Protein AF-A0A976FEZ0-F1 (afdb_monomer_lite)

pLDDT: mean 91.3, std 8.3, range [48.41, 97.5]

Sequence (82 aa):
MSLNTVQSLQGISGHPLRETVEVTPFGNFSYANTGPASQTFKLKLPLNKRSIVDGIMLELLSNHGNHEYTCIYRFRVHGQLA

Radius of gyration: 14.86 Å; chains: 1; bounding box: 41×22×40 Å

Foldseek 3Di:
DFDWWKKWKWFWAQDPPDRDIDIHTQGIDTHGPPDDPDDDDDGPDDQVPDDDGPDMDMDTPDHRPDPPDDDDDDDDDDHDDD

InterPro domains:
  IPR012919 SUN domain [PF07738] (22-80)
  IPR012919 SUN domain [PS51469] (1-82)
  IPR045119 SUN domain-containing protein 1-5 [PTHR12911] (22-79)

Secondary structure (DSSP, 8-state):
----EEEEEEEEEE-TTSS-EEEEEEEEEEE-TTS-SS-----SS-GGGSPP-SEEEEEE---SS-SS--------------

Structure (mmCIF, N/CA/C/O backbone):
data_AF-A0A976FEZ0-F1
#
_entry.id   AF-A0A976FEZ0-F1
#
loop_
_atom_site.group_PDB
_atom_site.id
_atom_site.type_symbol
_atom_site.label_atom_id
_atom_site.label_alt_id
_atom_site.label_comp_id
_atom_site.label_asym_id
_atom_site.label_entity_id
_atom_site.label_seq_id
_atom_site.pdbx_PDB_ins_code
_atom_site.Cartn_x
_atom_site.Cartn_y
_atom_site.Cartn_z
_atom_site.occupancy
_atom_site.B_iso_or_equiv
_atom_site.auth_seq_id
_atom_site.auth_comp_id
_atom_site.auth_asym_id
_atom_site.auth_atom_id
_atom_site.pdbx_PDB_model_num
ATOM 1 N N . MET A 1 1 ? 14.032 5.658 -17.527 1.00 48.41 1 MET A N 1
ATOM 2 C CA . MET A 1 1 ? 13.031 5.928 -16.470 1.00 48.41 1 MET A CA 1
ATOM 3 C C . MET A 1 1 ? 12.675 4.599 -15.832 1.00 48.41 1 MET A C 1
ATOM 5 O O . MET A 1 1 ? 12.354 3.685 -16.576 1.00 48.41 1 MET A O 1
ATOM 9 N N . SER A 1 2 ? 12.806 4.451 -14.511 1.00 54.28 2 SER A N 1
ATOM 10 C CA . SER A 1 2 ? 12.335 3.232 -13.840 1.00 54.28 2 SER A CA 1
ATOM 11 C C . SER A 1 2 ? 10.825 3.337 -13.637 1.00 54.28 2 SER A C 1
ATOM 13 O O . SER A 1 2 ? 10.360 4.305 -13.034 1.00 54.28 2 SER A O 1
ATOM 15 N N . LEU A 1 3 ? 10.063 2.387 -14.178 1.00 80.25 3 LEU A N 1
ATOM 16 C CA . LEU A 1 3 ? 8.626 2.282 -13.935 1.00 80.25 3 LEU A CA 1
ATOM 17 C C . LEU A 1 3 ? 8.456 1.611 -12.579 1.00 80.25 3 LEU A C 1
ATOM 19 O O . LEU A 1 3 ? 8.650 0.408 -12.490 1.00 80.25 3 LEU A O 1
ATOM 23 N N . ASN A 1 4 ? 8.175 2.362 -11.517 1.00 89.44 4 ASN A N 1
ATOM 24 C CA . ASN A 1 4 ? 7.859 1.772 -10.216 1.00 89.44 4 ASN A CA 1
ATOM 25 C C . ASN A 1 4 ? 6.398 1.302 -10.185 1.00 89.44 4 ASN A C 1
ATOM 27 O O . ASN A 1 4 ? 5.535 1.899 -10.829 1.00 89.44 4 ASN A O 1
ATOM 31 N N . THR A 1 5 ? 6.120 0.269 -9.390 1.00 91.19 5 THR A N 1
ATOM 32 C CA . THR A 1 5 ? 4.745 -0.150 -9.092 1.00 91.19 5 THR A CA 1
ATOM 33 C C . THR A 1 5 ? 4.160 0.864 -8.115 1.00 91.19 5 THR A C 1
ATOM 35 O O . THR A 1 5 ? 4.663 1.001 -6.999 1.00 91.19 5 THR A O 1
ATOM 38 N N . VAL A 1 6 ? 3.139 1.607 -8.532 1.00 95.44 6 VAL A N 1
ATOM 39 C CA . VAL A 1 6 ? 2.431 2.565 -7.680 1.00 95.44 6 VAL A CA 1
ATOM 40 C C . VAL A 1 6 ? 1.243 1.856 -7.052 1.00 95.44 6 VAL A C 1
ATOM 42 O O . VAL A 1 6 ? 0.470 1.190 -7.735 1.00 95.44 6 VAL A O 1
ATOM 45 N N . GLN A 1 7 ? 1.098 2.012 -5.745 1.00 96.00 7 GLN A N 1
ATOM 46 C CA . GLN A 1 7 ? 0.055 1.373 -4.955 1.00 96.00 7 GLN A CA 1
ATOM 47 C C . GLN A 1 7 ? -0.625 2.396 -4.044 1.00 96.00 7 GLN A C 1
ATOM 49 O O . GLN A 1 7 ? 0.052 3.216 -3.419 1.00 96.00 7 GLN A O 1
ATOM 54 N N . SER A 1 8 ? -1.951 2.347 -3.954 1.00 97.06 8 SER A N 1
ATOM 55 C CA . SER A 1 8 ? -2.747 3.119 -3.000 1.00 97.06 8 SER A CA 1
ATOM 56 C C . SER A 1 8 ? -3.205 2.227 -1.855 1.00 97.06 8 SER A C 1
ATOM 58 O O . SER A 1 8 ? -3.516 1.051 -2.049 1.00 97.06 8 SER A O 1
ATOM 60 N N . LEU A 1 9 ? -3.217 2.785 -0.648 1.00 96.38 9 LEU A N 1
ATOM 61 C CA . LEU A 1 9 ? -3.660 2.097 0.553 1.00 96.38 9 LEU A CA 1
ATOM 62 C C . LEU A 1 9 ? -4.846 2.827 1.170 1.00 96.38 9 LEU A C 1
ATOM 64 O O . LEU A 1 9 ? -4.775 4.032 1.434 1.00 96.38 9 LEU A O 1
ATOM 68 N N . GLN A 1 10 ? -5.902 2.075 1.459 1.00 95.62 10 GLN A N 1
ATOM 69 C CA . GLN A 1 10 ? -7.109 2.573 2.105 1.00 95.62 10 GLN A CA 1
ATOM 70 C C . GLN A 1 10 ? -7.484 1.664 3.279 1.00 95.62 10 GLN A C 1
ATOM 72 O O . GLN A 1 10 ? -7.334 0.444 3.212 1.00 95.62 10 GLN A O 1
ATOM 77 N N . GLY A 1 11 ? -7.931 2.269 4.372 1.00 94.62 11 GLY A N 1
ATOM 78 C CA . GLY A 1 11 ? -8.527 1.585 5.508 1.00 94.62 11 GLY A CA 1
ATOM 79 C C . GLY A 1 11 ? -10.040 1.531 5.368 1.00 94.62 11 GLY A C 1
ATOM 80 O O . GLY A 1 11 ? -10.644 2.474 4.861 1.00 94.62 11 GLY A O 1
ATOM 81 N N . ILE A 1 12 ? -10.628 0.428 5.805 1.00 94.69 12 ILE A N 1
ATOM 82 C CA . ILE A 1 12 ? -12.056 0.145 5.703 1.00 94.69 12 ILE A CA 1
ATOM 83 C C . ILE A 1 12 ? -12.594 -0.087 7.112 1.00 94.69 12 ILE A C 1
ATOM 85 O O . ILE A 1 12 ? -12.064 -0.942 7.820 1.00 94.69 12 ILE A O 1
ATOM 89 N N . SER A 1 13 ? -13.648 0.630 7.490 1.00 93.25 13 SER A N 1
ATOM 90 C CA . SER A 1 13 ? -14.347 0.439 8.765 1.00 93.25 13 SER A CA 1
ATOM 91 C C . SER A 1 13 ? -15.841 0.255 8.525 1.00 93.25 13 SER A C 1
ATOM 93 O O . SER A 1 13 ? -16.455 1.012 7.770 1.00 93.25 13 SER A O 1
ATOM 95 N N . GLY A 1 14 ? -16.439 -0.749 9.158 1.00 89.44 14 GLY A N 1
ATOM 96 C CA . GLY A 1 14 ? -17.887 -0.920 9.168 1.00 89.44 14 GLY A CA 1
ATOM 97 C C . GLY A 1 14 ? -18.533 0.109 10.089 1.00 89.44 14 GLY A C 1
ATOM 98 O O . GLY A 1 14 ? -18.086 0.311 11.219 1.00 89.44 14 GLY A O 1
ATOM 99 N N . HIS A 1 15 ? -19.605 0.762 9.639 1.00 82.69 15 HIS A N 1
ATOM 100 C CA . HIS A 1 15 ? -20.367 1.616 10.541 1.00 82.69 15 HIS A CA 1
ATOM 101 C C . HIS A 1 15 ? -21.160 0.730 11.525 1.00 82.69 15 HIS A C 1
ATOM 103 O O . HIS A 1 15 ? -21.942 -0.114 11.093 1.00 82.69 15 HIS A O 1
ATOM 109 N N . PRO A 1 16 ? -21.048 0.925 12.851 1.00 77.00 16 PRO A N 1
ATOM 110 C CA . PRO A 1 16 ? -21.583 -0.023 13.837 1.00 7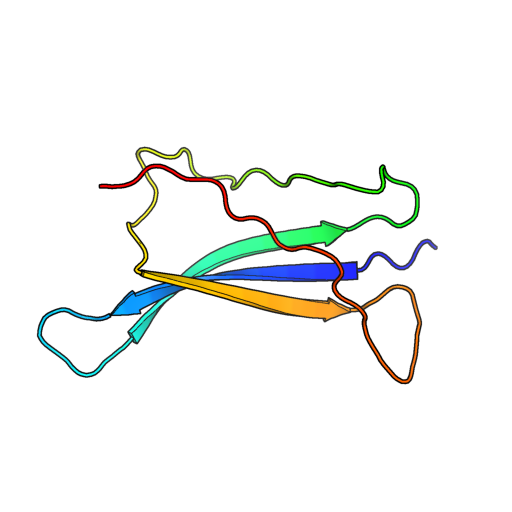7.00 16 PRO A CA 1
ATOM 111 C C . PRO A 1 16 ? -23.115 -0.156 13.824 1.00 77.00 16 PRO A C 1
ATOM 113 O O . PRO A 1 16 ? -23.659 -1.137 14.317 1.00 77.00 16 PRO A O 1
ATOM 116 N N . LEU A 1 17 ? -23.816 0.841 13.277 1.00 82.94 17 LEU A N 1
ATOM 117 C CA . LEU A 1 17 ? -25.285 0.910 13.255 1.00 82.94 17 LEU A CA 1
ATOM 118 C C . LEU A 1 17 ? -25.896 0.963 11.850 1.00 82.94 17 LEU A C 1
ATOM 120 O O . LEU A 1 17 ? -27.114 1.038 11.717 1.00 82.94 17 LEU A O 1
ATOM 124 N N . ARG A 1 18 ? -25.075 1.024 10.799 1.00 82.69 18 ARG A N 1
ATOM 125 C CA . ARG A 1 18 ? -25.546 1.210 9.420 1.00 82.69 18 ARG A CA 1
ATOM 126 C C . ARG A 1 18 ? -24.827 0.212 8.537 1.00 82.69 18 ARG A C 1
ATOM 128 O O . ARG A 1 18 ? -23.639 -0.012 8.727 1.00 82.69 18 ARG A O 1
ATOM 135 N N . GLU A 1 19 ? -25.514 -0.324 7.538 1.00 83.44 19 GLU A N 1
ATOM 136 C CA . GLU A 1 19 ? -24.904 -1.178 6.513 1.00 83.44 19 GLU A CA 1
ATOM 137 C C . GLU A 1 19 ? -24.119 -0.323 5.501 1.00 83.44 19 GLU A C 1
ATOM 139 O O . GLU A 1 19 ? -24.370 -0.306 4.300 1.00 83.44 19 GLU A O 1
ATOM 144 N N . THR A 1 20 ? -23.201 0.490 6.020 1.00 86.88 20 THR A N 1
ATOM 145 C CA . THR A 1 20 ? -22.363 1.414 5.264 1.00 86.88 20 THR A CA 1
ATOM 146 C C . THR A 1 20 ? -20.918 1.237 5.688 1.00 86.88 20 THR A C 1
ATOM 148 O O . THR A 1 20 ? -20.626 1.002 6.861 1.00 86.88 20 THR A O 1
ATOM 151 N N . VAL A 1 21 ? -20.018 1.399 4.728 1.00 90.50 21 VAL A N 1
ATOM 152 C CA . VAL A 1 21 ? -18.580 1.247 4.917 1.00 90.50 21 VAL A CA 1
ATOM 153 C C . VAL A 1 21 ? -17.913 2.616 4.828 1.00 90.50 21 VAL A C 1
ATOM 155 O O . VAL A 1 21 ? -18.118 3.341 3.855 1.00 90.50 21 VAL A O 1
ATOM 158 N N . GLU A 1 22 ? -17.108 2.964 5.827 1.00 92.12 22 GLU A N 1
ATOM 159 C CA . GLU A 1 22 ? -16.255 4.149 5.804 1.00 92.12 22 GLU A CA 1
ATOM 160 C C . GLU A 1 22 ? -14.873 3.801 5.248 1.00 92.12 22 GLU A C 1
ATOM 162 O O . GLU A 1 22 ? -14.257 2.805 5.632 1.00 92.12 22 GLU A O 1
ATOM 167 N N . VAL A 1 23 ? -14.377 4.645 4.341 1.00 93.19 23 VAL A N 1
ATOM 168 C CA . VAL A 1 23 ? -13.081 4.468 3.679 1.00 93.19 23 VAL A CA 1
ATOM 169 C C . VAL A 1 23 ? -12.151 5.610 4.069 1.00 93.19 23 VAL A C 1
ATOM 171 O O . VAL A 1 23 ? -12.445 6.780 3.830 1.00 93.19 23 VAL A O 1
ATOM 174 N N . THR A 1 24 ? -11.003 5.271 4.653 1.00 93.31 24 THR A N 1
ATOM 175 C CA . THR A 1 24 ? -9.979 6.231 5.083 1.00 93.31 24 T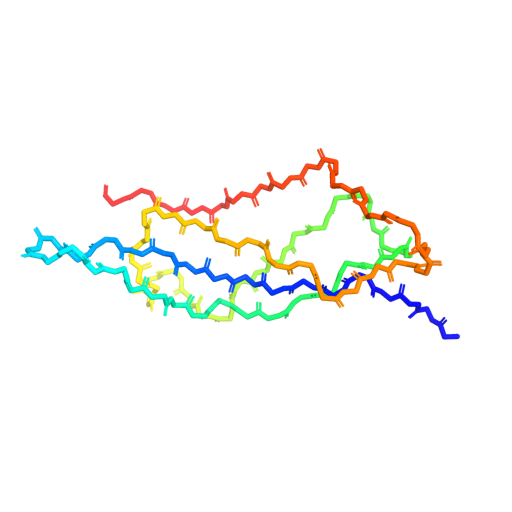HR A CA 1
ATOM 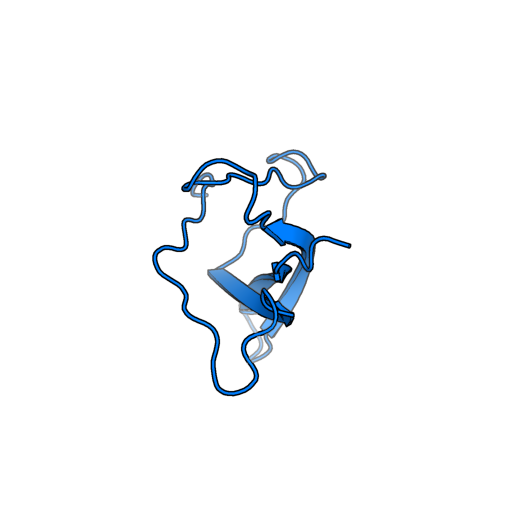176 C C . THR A 1 24 ? -8.729 6.108 4.208 1.00 93.31 24 THR A C 1
ATOM 178 O O . THR A 1 24 ? -8.107 5.045 4.185 1.00 93.31 24 THR A O 1
ATOM 181 N N . PRO A 1 25 ? -8.280 7.168 3.515 1.00 94.06 25 PRO A N 1
ATOM 182 C CA . PRO A 1 25 ? -7.061 7.110 2.714 1.00 94.06 25 PRO A CA 1
ATOM 183 C C . PRO A 1 25 ? -5.806 7.065 3.601 1.00 94.06 25 PRO A C 1
ATOM 185 O O . PRO A 1 25 ? -5.585 7.935 4.444 1.00 94.06 25 PRO A O 1
ATOM 188 N N . PHE A 1 26 ? -4.933 6.082 3.372 1.00 94.25 26 PHE A N 1
ATOM 189 C CA . PHE A 1 26 ? -3.632 5.959 4.046 1.00 94.25 26 PHE A CA 1
ATOM 190 C C . PHE A 1 26 ? -2.449 6.412 3.186 1.00 94.25 26 PHE A C 1
ATOM 192 O O . PHE A 1 26 ? -1.378 6.713 3.723 1.00 94.25 26 PHE A O 1
ATOM 199 N N . GLY A 1 27 ? -2.663 6.549 1.878 1.00 94.19 27 GLY A N 1
ATOM 200 C CA . GLY A 1 27 ? -1.758 7.226 0.955 1.00 94.19 27 GLY A CA 1
ATOM 201 C C . GLY A 1 27 ? -1.277 6.344 -0.189 1.00 94.19 27 GLY A C 1
ATOM 202 O O . GLY A 1 27 ? -1.618 5.167 -0.278 1.00 94.19 27 GLY A O 1
ATOM 203 N N . ASN A 1 28 ? -0.460 6.948 -1.053 1.00 96.38 28 ASN A N 1
ATOM 204 C CA . ASN A 1 28 ? 0.131 6.288 -2.209 1.00 96.38 28 ASN A CA 1
ATOM 205 C C . ASN A 1 28 ? 1.619 6.038 -1.969 1.00 96.38 28 ASN A C 1
ATOM 207 O O . ASN A 1 28 ? 2.332 6.898 -1.442 1.00 96.38 28 ASN A O 1
ATOM 211 N N . PHE A 1 29 ? 2.080 4.869 -2.391 1.00 96.62 29 PHE A N 1
ATOM 212 C CA . PHE A 1 29 ? 3.448 4.401 -2.238 1.00 96.62 29 PHE A CA 1
ATOM 213 C C . PHE A 1 29 ? 3.962 3.855 -3.566 1.00 96.62 29 PHE A C 1
ATOM 215 O O . PHE A 1 29 ? 3.178 3.456 -4.425 1.00 96.62 29 PHE A O 1
ATOM 222 N N . SER A 1 30 ? 5.282 3.817 -3.715 1.00 96.50 30 SER A N 1
ATOM 223 C CA . SER A 1 30 ? 5.932 3.277 -4.906 1.00 96.50 30 SER A CA 1
ATOM 224 C C . SER A 1 30 ? 6.880 2.162 -4.502 1.00 96.50 30 SER A C 1
ATOM 226 O O . SER A 1 30 ? 7.864 2.413 -3.807 1.00 96.50 30 SER A O 1
ATOM 228 N N . TYR A 1 31 ? 6.595 0.944 -4.952 1.00 96.50 31 TYR A N 1
ATOM 229 C CA . TYR A 1 31 ? 7.502 -0.188 -4.834 1.00 96.50 31 TYR A CA 1
ATOM 230 C C . TYR A 1 31 ? 8.538 -0.119 -5.957 1.00 96.50 31 TYR A C 1
ATOM 232 O O . TYR A 1 31 ? 8.197 -0.095 -7.145 1.00 96.50 31 TYR A O 1
ATOM 240 N N . ALA A 1 32 ? 9.811 -0.030 -5.575 1.00 95.94 32 ALA A N 1
ATOM 241 C CA . ALA A 1 32 ? 10.919 0.157 -6.504 1.00 95.94 32 ALA A CA 1
ATOM 242 C C . ALA A 1 32 ? 11.552 -1.183 -6.892 1.00 95.94 32 ALA A C 1
ATOM 244 O O . ALA A 1 32 ? 11.984 -1.930 -6.020 1.00 95.94 32 ALA A O 1
ATOM 245 N N . ASN A 1 33 ? 11.698 -1.467 -8.187 1.00 92.56 33 ASN A N 1
ATOM 246 C CA . ASN A 1 33 ? 12.390 -2.683 -8.647 1.00 92.56 33 ASN A CA 1
ATOM 247 C C . ASN A 1 33 ? 13.901 -2.669 -8.353 1.00 92.56 33 ASN A C 1
ATOM 249 O O . ASN A 1 33 ? 14.530 -3.720 -8.322 1.00 92.56 33 ASN A O 1
ATOM 253 N N . THR A 1 34 ? 14.477 -1.487 -8.128 1.00 94.06 34 THR A N 1
ATOM 254 C CA . THR A 1 34 ? 15.875 -1.298 -7.723 1.00 94.06 34 THR A CA 1
ATOM 255 C C . THR A 1 34 ? 16.074 -1.347 -6.207 1.00 94.06 34 THR A C 1
ATOM 257 O O . THR A 1 34 ? 17.209 -1.285 -5.740 1.00 94.06 34 THR A O 1
ATOM 260 N N . GLY A 1 35 ? 14.989 -1.415 -5.428 1.00 92.12 35 GLY A N 1
ATOM 261 C CA . GLY A 1 35 ? 15.041 -1.511 -3.973 1.00 92.12 35 GLY A CA 1
ATOM 262 C C . GLY A 1 35 ? 15.204 -2.952 -3.472 1.00 92.12 35 GLY A C 1
ATOM 263 O O . GLY A 1 35 ? 15.234 -3.899 -4.258 1.00 92.12 35 GLY A O 1
ATOM 264 N N . PRO A 1 36 ? 15.268 -3.150 -2.144 1.00 96.56 36 PRO A N 1
ATOM 265 C CA . PRO A 1 36 ? 15.233 -4.482 -1.548 1.00 96.56 36 PRO A CA 1
ATOM 266 C C . PRO A 1 36 ? 13.954 -5.244 -1.922 1.00 96.56 36 PRO A C 1
ATOM 268 O O . PRO A 1 36 ? 12.902 -4.638 -2.123 1.00 96.56 36 PRO A O 1
ATOM 271 N N . ALA A 1 37 ? 14.017 -6.579 -1.918 1.00 95.00 37 ALA A N 1
ATOM 272 C CA . ALA A 1 37 ? 12.867 -7.440 -2.228 1.00 95.00 37 ALA A CA 1
ATOM 273 C C . ALA A 1 37 ? 11.686 -7.285 -1.245 1.00 95.00 37 ALA A C 1
ATOM 275 O O . ALA A 1 37 ? 10.545 -7.583 -1.582 1.00 95.00 37 ALA A O 1
ATOM 276 N N . SER A 1 38 ? 11.948 -6.830 -0.016 1.00 97.06 38 SER A N 1
ATOM 277 C CA . SER A 1 38 ? 10.920 -6.490 0.969 1.00 97.06 38 SER A CA 1
ATOM 278 C C . SER A 1 38 ? 11.008 -5.003 1.282 1.00 97.06 38 SER A C 1
ATOM 280 O O . SER A 1 38 ? 12.009 -4.552 1.837 1.00 97.06 38 SER A O 1
ATOM 282 N N . GLN A 1 39 ? 9.954 -4.252 0.964 1.00 97.50 39 GLN A N 1
ATOM 283 C CA . GLN A 1 39 ? 9.883 -2.806 1.193 1.00 97.50 39 GLN A CA 1
ATOM 284 C C . GLN A 1 39 ? 8.757 -2.495 2.170 1.00 97.50 39 GLN A C 1
ATOM 286 O O . GLN A 1 39 ? 7.625 -2.942 1.992 1.00 97.50 39 GLN A O 1
ATOM 291 N N . THR A 1 40 ? 9.082 -1.731 3.212 1.00 97.19 40 THR A N 1
ATOM 292 C CA . THR A 1 40 ? 8.128 -1.326 4.245 1.00 97.19 40 THR A CA 1
ATOM 293 C C . THR A 1 40 ? 7.875 0.166 4.139 1.00 97.19 40 THR A C 1
ATOM 295 O O . THR A 1 40 ? 8.803 0.970 4.223 1.00 97.19 40 THR A O 1
ATOM 298 N N . PHE A 1 41 ? 6.604 0.539 4.021 1.00 95.94 41 PHE A N 1
ATOM 299 C CA . PHE A 1 41 ? 6.179 1.926 3.892 1.00 95.94 41 PHE A CA 1
ATOM 300 C C . PHE A 1 41 ? 5.504 2.393 5.182 1.00 95.94 41 PHE A C 1
ATOM 302 O O . PHE A 1 41 ? 4.583 1.750 5.685 1.00 95.94 41 PHE A O 1
ATOM 309 N N . LYS A 1 42 ? 5.971 3.512 5.743 1.00 94.44 42 LYS A N 1
ATOM 310 C CA . LYS A 1 42 ? 5.369 4.115 6.939 1.00 94.44 42 LYS A CA 1
ATOM 311 C C . LYS A 1 42 ? 4.275 5.096 6.525 1.00 94.44 42 LYS A C 1
ATOM 313 O O . LYS A 1 42 ? 4.509 5.952 5.676 1.00 94.44 42 LYS A O 1
ATOM 318 N N . LEU A 1 43 ? 3.106 5.013 7.161 1.00 92.56 43 LEU A N 1
ATOM 319 C CA . LEU A 1 43 ? 2.062 6.023 6.968 1.00 92.56 43 LEU A CA 1
ATOM 320 C C . LEU A 1 43 ? 2.499 7.353 7.591 1.00 92.56 43 LEU A C 1
ATOM 322 O O . LEU A 1 43 ? 3.147 7.361 8.641 1.00 92.56 43 LEU A O 1
ATOM 326 N N . LYS A 1 44 ? 2.106 8.466 6.963 1.00 88.94 44 LYS A N 1
ATOM 327 C CA . LYS A 1 44 ? 2.479 9.825 7.396 1.00 88.94 44 LYS A CA 1
ATOM 328 C C . LYS A 1 44 ? 1.901 10.191 8.765 1.00 88.94 44 LYS A C 1
ATOM 330 O O . LYS A 1 44 ? 2.587 10.803 9.576 1.00 88.94 44 LYS A O 1
ATOM 335 N N . LEU A 1 45 ? 0.648 9.817 9.025 1.00 88.69 45 LEU A N 1
ATOM 336 C CA . LEU A 1 45 ? 0.007 10.045 10.320 1.00 88.69 45 LEU A CA 1
ATOM 337 C C . LEU A 1 45 ? 0.635 9.131 11.384 1.00 88.69 45 LEU A C 1
ATOM 339 O O . LEU A 1 45 ? 0.826 7.946 11.103 1.00 88.69 45 LEU A O 1
ATOM 343 N N . PRO A 1 46 ? 0.952 9.617 12.595 1.00 85.06 46 PRO A N 1
ATOM 344 C CA . PRO A 1 46 ? 1.436 8.768 13.685 1.00 85.06 46 PRO A CA 1
ATOM 345 C C . PRO A 1 46 ? 0.324 7.838 14.194 1.00 85.06 46 PRO A C 1
ATOM 347 O O . PRO A 1 46 ? -0.851 8.171 14.066 1.00 85.06 46 PRO A O 1
ATOM 350 N N . LEU A 1 47 ? 0.684 6.678 14.765 1.00 82.50 47 LEU A N 1
ATOM 351 C CA . LEU A 1 47 ? -0.280 5.630 15.157 1.00 82.50 47 LEU A CA 1
ATOM 352 C C . LEU A 1 47 ? -1.413 6.144 16.057 1.00 82.50 47 LEU A C 1
ATOM 354 O O . LEU A 1 47 ? -2.568 5.839 15.800 1.00 82.50 47 LEU A O 1
ATOM 358 N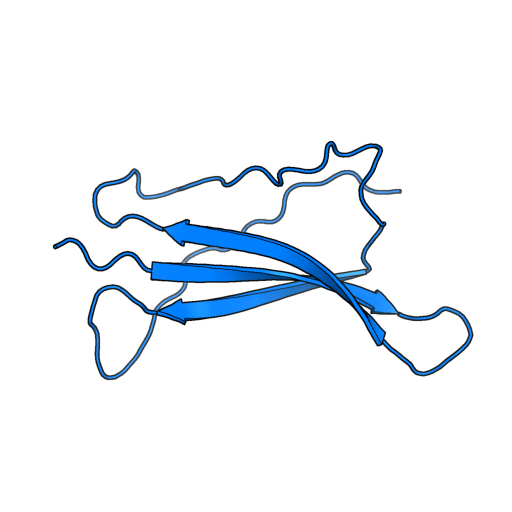 N . ASN A 1 48 ? -1.096 6.978 17.048 1.00 82.50 48 ASN A N 1
ATOM 359 C CA . ASN A 1 48 ? -2.064 7.541 17.995 1.00 82.50 48 ASN A CA 1
ATOM 360 C C . ASN A 1 48 ? -3.070 8.531 17.378 1.00 82.50 48 ASN A C 1
ATOM 362 O O . ASN A 1 48 ? -3.974 8.986 18.069 1.00 82.50 48 ASN A O 1
ATOM 366 N N . LYS A 1 49 ? -2.890 8.906 16.107 1.00 85.00 49 LYS A N 1
ATOM 367 C CA . LYS A 1 49 ? -3.803 9.775 15.352 1.00 85.00 49 LYS A CA 1
ATOM 368 C C . LYS A 1 49 ? -4.490 9.041 14.197 1.00 85.00 49 LYS A C 1
ATOM 370 O O . LYS A 1 49 ? -5.090 9.694 13.348 1.00 85.00 49 LYS A O 1
ATOM 375 N N . ARG A 1 50 ? -4.342 7.716 14.100 1.00 85.50 50 ARG A N 1
ATOM 376 C CA . ARG A 1 50 ? -4.970 6.910 13.045 1.00 85.50 50 ARG A CA 1
ATOM 377 C C . ARG A 1 50 ? -6.310 6.368 13.522 1.00 85.50 50 ARG A C 1
ATOM 379 O O . ARG A 1 50 ? -6.432 5.957 14.672 1.00 85.50 50 ARG A O 1
ATOM 386 N N . SER A 1 51 ? -7.277 6.334 12.612 1.00 85.19 51 SER A N 1
ATOM 387 C CA . SER A 1 51 ? -8.550 5.647 12.821 1.00 85.19 51 SER A CA 1
ATOM 388 C C . SER A 1 51 ? -8.316 4.141 12.948 1.00 85.19 51 SER A C 1
ATOM 390 O O . SER A 1 51 ? -7.470 3.585 12.241 1.00 85.19 51 SER A O 1
ATOM 392 N N . ILE A 1 52 ? -9.071 3.490 13.833 1.00 89.62 52 ILE A N 1
ATOM 393 C CA . ILE A 1 52 ? -9.156 2.027 13.876 1.00 89.62 52 ILE A CA 1
ATOM 394 C C . ILE A 1 52 ? -9.940 1.576 12.642 1.00 89.62 52 ILE A C 1
ATOM 396 O O . ILE A 1 52 ? -10.958 2.179 12.295 1.00 89.62 52 ILE A O 1
ATOM 400 N N . VAL A 1 53 ? -9.428 0.552 11.965 1.00 93.06 53 VAL A N 1
ATOM 401 C CA . VAL A 1 53 ? -10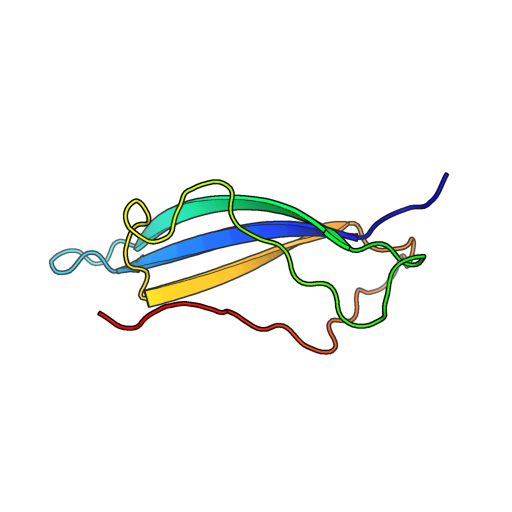.015 0.011 10.738 1.00 93.06 53 VAL A CA 1
ATOM 402 C C . VAL A 1 53 ? -10.135 -1.499 10.842 1.00 93.06 53 VAL A C 1
ATOM 404 O O . VAL A 1 53 ? -9.253 -2.155 11.397 1.00 93.06 53 VAL A O 1
ATOM 407 N N . ASP A 1 54 ? -11.215 -2.031 10.288 1.00 91.94 54 ASP A N 1
ATOM 408 C CA . ASP A 1 54 ? -11.530 -3.462 10.281 1.00 91.94 54 ASP A CA 1
ATOM 409 C C . ASP A 1 54 ? -10.841 -4.183 9.117 1.00 91.94 54 ASP A C 1
ATOM 411 O O . ASP A 1 54 ? -10.561 -5.380 9.173 1.00 91.94 54 ASP A O 1
ATOM 415 N N . GLY A 1 55 ? -10.549 -3.443 8.045 1.00 93.12 55 GLY A N 1
ATOM 416 C CA . GLY A 1 55 ? -9.959 -3.969 6.826 1.00 93.12 55 GLY A CA 1
ATOM 417 C C . GLY A 1 55 ? -8.998 -2.998 6.158 1.00 93.12 55 GLY A C 1
ATOM 418 O O . GLY A 1 55 ? -8.956 -1.801 6.445 1.00 93.12 55 GLY A O 1
ATOM 419 N N . ILE A 1 56 ? -8.214 -3.543 5.232 1.00 95.25 56 ILE A N 1
ATOM 420 C CA . ILE A 1 56 ? -7.264 -2.797 4.412 1.00 95.25 56 ILE A CA 1
ATOM 421 C C . ILE A 1 56 ? -7.493 -3.162 2.953 1.00 95.25 56 ILE A C 1
ATOM 423 O O . ILE A 1 56 ? -7.512 -4.342 2.604 1.00 95.25 56 ILE A O 1
ATOM 427 N N . MET A 1 57 ? -7.589 -2.148 2.101 1.00 95.94 57 MET A N 1
ATOM 428 C CA . MET A 1 57 ? -7.609 -2.298 0.654 1.00 95.94 57 MET A CA 1
ATOM 429 C C . MET A 1 57 ? -6.291 -1.803 0.063 1.00 95.94 57 MET A C 1
ATOM 431 O O . MET A 1 57 ? -5.877 -0.664 0.290 1.00 95.94 57 MET A O 1
ATOM 435 N N . LEU A 1 58 ? -5.639 -2.690 -0.687 1.00 97.50 58 LEU A N 1
ATOM 436 C CA . LEU A 1 58 ? -4.474 -2.388 -1.509 1.00 97.50 58 LEU A CA 1
ATOM 437 C C . LEU A 1 58 ? -4.931 -2.276 -2.963 1.00 97.50 58 LEU A C 1
ATOM 439 O O . LEU A 1 58 ? -5.385 -3.259 -3.543 1.00 97.50 58 LEU A O 1
ATOM 443 N N . GLU A 1 59 ? -4.769 -1.099 -3.551 1.00 97.12 59 GLU A N 1
ATOM 444 C CA . GLU A 1 59 ? -5.058 -0.846 -4.960 1.00 97.12 59 GLU A CA 1
ATOM 445 C C . GLU A 1 59 ? -3.740 -0.688 -5.725 1.00 97.12 59 GLU A C 1
ATOM 447 O O . GLU A 1 59 ? -2.901 0.139 -5.365 1.00 97.12 59 GLU A O 1
ATOM 452 N N . LEU A 1 60 ? -3.530 -1.486 -6.773 1.00 96.62 60 LEU A N 1
ATOM 453 C CA . LEU A 1 60 ? -2.357 -1.373 -7.640 1.00 96.62 60 LEU A CA 1
ATOM 454 C C . LEU A 1 60 ? -2.684 -0.472 -8.832 1.00 96.62 60 LEU A C 1
ATOM 456 O O . LEU A 1 60 ? -3.508 -0.825 -9.669 1.00 96.62 60 LEU A O 1
ATOM 460 N N . LEU A 1 61 ? -2.024 0.683 -8.904 1.00 96.56 61 LEU A N 1
ATOM 461 C CA . LEU A 1 61 ? -2.257 1.715 -9.921 1.00 96.56 61 LEU A CA 1
ATOM 462 C C . LEU A 1 61 ? -1.335 1.570 -11.139 1.00 96.56 61 LEU A C 1
ATOM 464 O O . LEU A 1 61 ? -1.644 2.063 -12.220 1.00 96.56 61 LEU A O 1
ATOM 468 N N . SER A 1 62 ? -0.186 0.916 -10.973 1.00 95.69 62 SER A N 1
ATOM 469 C CA . SER A 1 62 ? 0.744 0.586 -12.056 1.00 95.69 62 SER A CA 1
ATOM 470 C C . SER A 1 62 ? 1.585 -0.632 -11.685 1.00 95.69 62 SER A C 1
ATOM 472 O O . SER A 1 62 ? 1.608 -1.048 -10.528 1.00 95.69 62 SER A O 1
ATOM 474 N N . ASN A 1 63 ? 2.327 -1.175 -12.648 1.00 95.69 63 ASN A N 1
ATOM 475 C CA . ASN A 1 63 ? 3.351 -2.189 -12.412 1.00 95.69 63 ASN A CA 1
ATOM 476 C C . ASN A 1 63 ? 4.676 -1.805 -13.100 1.00 95.69 63 ASN A C 1
ATOM 478 O O . ASN A 1 63 ? 4.831 -0.697 -13.615 1.00 95.69 63 ASN A O 1
ATOM 482 N N . HIS A 1 64 ? 5.633 -2.733 -13.129 1.00 94.94 64 HIS A N 1
ATOM 483 C CA . HIS A 1 64 ? 6.948 -2.541 -13.750 1.00 94.94 64 HIS A CA 1
ATOM 484 C C . HIS A 1 64 ? 6.967 -2.704 -15.288 1.00 94.94 64 HIS A C 1
ATOM 486 O O . HIS A 1 64 ? 8.022 -2.977 -15.856 1.00 94.94 64 HIS A O 1
ATOM 492 N N . GLY A 1 65 ? 5.828 -2.533 -15.966 1.00 94.25 65 GLY A N 1
ATOM 493 C CA . GLY A 1 65 ? 5.715 -2.588 -17.426 1.00 94.25 65 GLY A CA 1
ATOM 494 C C . GLY A 1 65 ? 5.289 -3.945 -17.985 1.00 94.25 65 GLY A C 1
ATOM 495 O O . GLY A 1 65 ? 5.553 -4.220 -19.149 1.00 94.25 65 GLY A O 1
ATOM 496 N N . ASN A 1 66 ? 4.655 -4.807 -17.185 1.00 94.75 66 ASN A N 1
ATOM 497 C CA . ASN A 1 66 ? 4.024 -6.015 -17.719 1.00 94.75 66 ASN A CA 1
ATOM 498 C C . ASN A 1 66 ? 2.607 -5.667 -18.203 1.00 94.75 66 ASN A C 1
ATOM 500 O O . ASN A 1 66 ? 1.830 -5.062 -17.470 1.00 94.75 66 ASN A O 1
ATOM 504 N N . HIS A 1 67 ? 2.280 -6.027 -19.441 1.00 95.00 67 HIS A N 1
ATOM 505 C CA . HIS 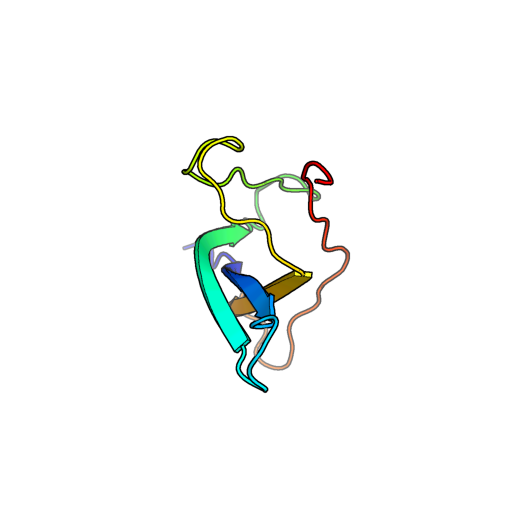A 1 67 ? 1.028 -5.623 -20.085 1.00 95.00 67 HIS A CA 1
ATOM 506 C C . HIS A 1 67 ? -0.143 -6.571 -19.784 1.00 95.00 67 HIS A C 1
ATOM 508 O O . HIS A 1 67 ? -1.288 -6.214 -20.037 1.00 95.00 67 HIS A O 1
ATOM 514 N N . GLU A 1 68 ? 0.133 -7.766 -19.262 1.00 97.00 68 GLU A N 1
ATOM 515 C CA . GLU A 1 68 ? -0.861 -8.827 -19.087 1.00 97.00 68 GLU A CA 1
ATOM 516 C C . GLU A 1 68 ? -1.294 -8.983 -17.630 1.00 97.00 68 GLU A C 1
ATOM 518 O O . GLU A 1 68 ? -2.463 -9.242 -17.352 1.00 97.00 68 GLU A O 1
ATOM 523 N N . TYR A 1 69 ? -0.363 -8.837 -16.685 1.00 96.38 69 TYR A N 1
ATOM 524 C CA . TYR A 1 69 ? -0.643 -9.110 -15.280 1.00 96.38 69 TYR A CA 1
ATOM 525 C C . TYR A 1 69 ? 0.271 -8.347 -14.322 1.00 96.38 69 TYR A C 1
ATOM 527 O O . TYR A 1 69 ? 1.321 -7.812 -14.676 1.00 96.38 69 TYR A O 1
ATOM 535 N N . THR A 1 70 ? -0.126 -8.348 -13.050 1.00 96.50 70 THR A N 1
ATOM 536 C CA . THR A 1 70 ? 0.705 -7.887 -11.937 1.00 96.50 70 THR A CA 1
ATOM 537 C C . THR A 1 70 ? 0.723 -8.949 -10.847 1.00 96.50 70 THR A C 1
ATOM 539 O O . THR A 1 70 ? -0.328 -9.420 -10.422 1.00 96.50 70 THR A O 1
ATOM 542 N N . CYS A 1 71 ? 1.915 -9.330 -10.390 1.00 96.00 71 CYS A N 1
ATOM 543 C CA . CYS A 1 71 ? 2.082 -10.344 -9.352 1.00 96.00 71 CYS A CA 1
ATOM 544 C C . CYS A 1 71 ? 2.283 -9.697 -7.980 1.00 96.00 71 CYS A C 1
ATOM 546 O O . CYS A 1 71 ? 3.148 -8.836 -7.818 1.00 96.00 71 CYS A O 1
ATOM 548 N N . ILE A 1 72 ? 1.552 -10.176 -6.973 1.00 96.69 72 ILE A N 1
ATOM 549 C CA . ILE A 1 72 ? 1.752 -9.804 -5.568 1.00 96.69 72 ILE A CA 1
ATOM 550 C C . ILE A 1 72 ? 2.268 -11.029 -4.823 1.00 96.69 72 ILE A C 1
ATOM 552 O O . ILE A 1 72 ? 1.559 -12.019 -4.681 1.00 96.69 72 ILE A O 1
ATOM 556 N N . TYR A 1 73 ? 3.497 -10.956 -4.319 1.00 96.25 73 TYR A N 1
ATOM 557 C CA . TYR A 1 73 ? 4.092 -12.065 -3.569 1.00 96.25 73 TYR A CA 1
ATOM 558 C C . TYR A 1 73 ? 3.660 -12.070 -2.106 1.00 96.25 73 TYR A C 1
ATOM 560 O O . TYR A 1 73 ? 3.258 -13.098 -1.567 1.00 96.25 73 TYR A O 1
ATOM 568 N N . ARG A 1 74 ? 3.797 -10.926 -1.426 1.00 97.44 74 ARG A N 1
ATOM 569 C CA . ARG A 1 74 ? 3.489 -10.822 -0.000 1.00 97.44 74 ARG A CA 1
ATOM 570 C C . ARG A 1 74 ? 3.130 -9.400 0.387 1.00 97.44 74 ARG A C 1
ATOM 572 O O . ARG A 1 74 ? 3.961 -8.501 0.303 1.00 97.44 74 ARG A O 1
ATOM 579 N N . PHE A 1 75 ? 1.924 -9.239 0.909 1.00 97.44 75 PHE A N 1
ATOM 580 C CA . PHE A 1 75 ? 1.467 -8.011 1.541 1.00 97.44 75 PHE A CA 1
ATOM 581 C C . PHE A 1 75 ? 1.434 -8.204 3.062 1.00 97.44 75 PHE A C 1
ATOM 583 O O . PHE A 1 75 ? 1.000 -9.247 3.551 1.00 97.44 75 PHE A O 1
ATOM 590 N N . ARG A 1 76 ? 1.963 -7.237 3.818 1.00 97.38 76 ARG A N 1
ATOM 591 C CA . ARG A 1 76 ? 1.963 -7.251 5.288 1.00 97.38 76 ARG A CA 1
ATOM 592 C C . ARG A 1 76 ? 1.411 -5.931 5.794 1.00 97.38 76 ARG A C 1
ATOM 594 O O . ARG A 1 76 ? 1.821 -4.873 5.323 1.00 97.38 76 ARG A O 1
ATOM 601 N N . VAL A 1 77 ? 0.544 -6.009 6.793 1.00 94.88 77 VAL A N 1
ATOM 602 C CA . VAL A 1 77 ? 0.025 -4.850 7.516 1.00 94.88 77 VAL A CA 1
ATOM 603 C C . VAL A 1 77 ? 0.586 -4.898 8.931 1.00 94.88 77 VAL A C 1
ATOM 605 O O . VAL A 1 77 ? 0.560 -5.940 9.582 1.00 94.88 77 VAL A O 1
ATOM 608 N N . HIS A 1 78 ? 1.127 -3.773 9.391 1.00 93.75 78 HIS A N 1
ATOM 609 C CA . HIS A 1 78 ? 1.648 -3.613 10.743 1.00 93.75 78 HIS A CA 1
ATOM 610 C C . HIS A 1 78 ? 0.808 -2.571 11.475 1.00 93.75 78 HIS A C 1
ATOM 612 O O . HIS A 1 78 ? 0.590 -1.475 10.957 1.00 93.75 78 HIS A O 1
ATOM 618 N N . GLY A 1 79 ? 0.374 -2.893 12.686 1.00 90.50 79 GLY A N 1
ATOM 619 C CA . GLY A 1 79 ? -0.466 -2.021 13.495 1.00 90.50 79 GLY A CA 1
ATOM 620 C C . GLY A 1 79 ? -0.483 -2.457 14.952 1.00 90.50 79 GLY A C 1
ATOM 621 O O . GLY A 1 79 ? 0.250 -3.363 15.348 1.00 90.50 79 GLY A O 1
ATOM 622 N N . GLN A 1 80 ? -1.316 -1.782 15.733 1.00 89.69 80 GLN A N 1
ATOM 623 C CA . GLN A 1 80 ? -1.669 -2.168 17.093 1.00 89.69 80 GLN A CA 1
ATOM 624 C C . GLN A 1 80 ? -3.146 -2.552 17.096 1.00 89.69 80 GLN A C 1
ATOM 626 O O . GLN A 1 80 ? -3.937 -1.929 16.388 1.00 89.69 80 GLN A O 1
ATOM 631 N N . LEU A 1 81 ? -3.481 -3.593 17.854 1.00 84.12 81 LEU A N 1
ATOM 632 C CA . LEU A 1 81 ? -4.871 -3.932 18.134 1.00 84.12 81 LEU A CA 1
ATOM 633 C C . LEU A 1 81 ? -5.416 -2.947 19.174 1.00 84.12 81 LEU A C 1
ATOM 635 O O . LEU A 1 81 ? -4.641 -2.435 19.988 1.00 84.12 81 LEU A O 1
ATOM 639 N N . ALA A 1 82 ? -6.714 -2.665 19.083 1.00 71.62 82 ALA A N 1
ATOM 640 C CA . ALA A 1 82 ? -7.435 -1.853 20.057 1.00 71.62 82 ALA A CA 1
ATOM 641 C C . ALA A 1 82 ? -7.578 -2.585 21.398 1.00 71.62 82 ALA A C 1
ATOM 643 O O . ALA A 1 82 ? -7.697 -3.833 21.372 1.00 71.62 82 ALA A O 1
#

Organism: Bremia lactucae (NCBI:txid4779)